Protein AF-A0A1I4WY55-F1 (afdb_monomer)

Structure (mmCIF, N/CA/C/O backbone):
data_AF-A0A1I4WY55-F1
#
_entry.id   AF-A0A1I4WY55-F1
#
loop_
_atom_site.group_PDB
_atom_site.id
_atom_site.type_symbol
_atom_site.label_atom_id
_atom_site.label_alt_id
_atom_site.label_comp_id
_atom_site.label_asym_id
_atom_site.label_entity_id
_atom_site.label_seq_id
_atom_site.pdbx_PDB_ins_code
_atom_site.Cartn_x
_atom_site.Cartn_y
_atom_site.Cartn_z
_atom_site.occupancy
_atom_site.B_iso_or_equiv
_atom_site.auth_seq_id
_atom_site.auth_comp_id
_atom_site.auth_asym_id
_atom_site.auth_atom_id
_atom_site.pdbx_PDB_model_num
ATOM 1 N N . MET A 1 1 ? 10.154 6.853 -22.445 1.00 56.25 1 MET A N 1
ATOM 2 C CA . MET A 1 1 ? 8.907 7.243 -21.755 1.00 56.25 1 MET A CA 1
ATOM 3 C C . MET A 1 1 ? 8.464 8.581 -22.335 1.00 56.25 1 MET A C 1
ATOM 5 O O . MET A 1 1 ? 9.227 9.526 -22.197 1.00 56.25 1 MET A O 1
ATOM 9 N N . MET A 1 2 ? 7.315 8.672 -23.019 1.00 51.09 2 MET A N 1
ATOM 10 C CA . MET A 1 2 ? 6.631 9.971 -23.168 1.00 51.09 2 MET A CA 1
ATOM 11 C C . MET A 1 2 ? 5.349 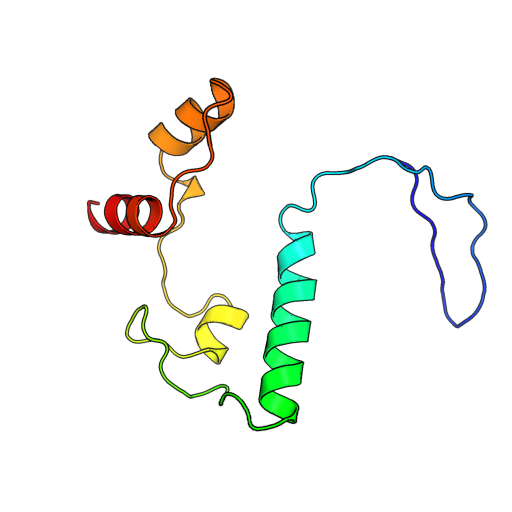9.929 -22.333 1.00 51.09 2 MET A C 1
ATOM 13 O O . MET A 1 2 ? 4.737 8.877 -22.163 1.00 51.09 2 MET A O 1
ATOM 17 N N . SER A 1 3 ? 4.997 11.080 -21.784 1.00 59.69 3 SER A N 1
ATOM 18 C CA . SER A 1 3 ? 3.862 11.337 -20.908 1.00 59.69 3 SER A CA 1
ATOM 19 C C . SER A 1 3 ? 2.988 12.414 -21.550 1.00 59.69 3 SER A C 1
ATOM 21 O O . SER A 1 3 ? 3.498 13.294 -22.242 1.00 59.69 3 SER A O 1
ATOM 23 N N . ALA A 1 4 ? 1.676 12.343 -21.328 1.00 59.00 4 ALA A N 1
ATOM 24 C CA . ALA A 1 4 ? 0.732 13.373 -21.749 1.00 59.00 4 ALA A CA 1
ATOM 25 C C . ALA A 1 4 ? 0.236 14.140 -20.525 1.00 59.00 4 ALA A C 1
ATOM 27 O O . ALA A 1 4 ? -0.026 13.558 -19.470 1.00 59.00 4 ALA A O 1
ATOM 28 N N . LEU A 1 5 ? 0.142 15.457 -20.669 1.00 58.06 5 LEU A N 1
ATOM 29 C CA . LEU A 1 5 ? -0.097 16.379 -19.572 1.00 58.06 5 LEU A CA 1
ATOM 30 C C . LEU A 1 5 ? -1.367 17.180 -19.847 1.00 58.06 5 LEU A C 1
ATOM 32 O O . LEU A 1 5 ? -1.591 17.689 -20.944 1.00 58.06 5 LEU A O 1
ATOM 36 N N . LEU A 1 6 ? -2.194 17.299 -18.819 1.00 61.75 6 LEU A N 1
ATOM 37 C CA . LEU A 1 6 ? -3.451 18.025 -18.856 1.00 61.75 6 LEU A CA 1
ATOM 38 C C . LEU A 1 6 ? -3.421 19.036 -17.722 1.00 61.75 6 LEU A C 1
ATOM 40 O O . LEU A 1 6 ? -3.195 18.668 -16.569 1.00 61.75 6 LEU A O 1
ATOM 44 N N . PHE A 1 7 ? -3.636 20.307 -18.047 1.00 52.62 7 PHE A N 1
ATOM 45 C CA . PHE A 1 7 ? -3.579 21.372 -17.056 1.00 52.62 7 PHE A CA 1
ATOM 46 C C . PHE A 1 7 ? -4.763 22.315 -17.221 1.00 52.62 7 PHE A C 1
ATOM 48 O O . PHE A 1 7 ? -4.966 22.871 -18.298 1.00 52.62 7 PHE A O 1
ATOM 55 N N . ASN A 1 8 ? -5.562 22.475 -16.160 1.00 66.75 8 ASN A N 1
ATOM 56 C CA . ASN A 1 8 ? -6.724 23.373 -16.135 1.00 66.75 8 ASN A CA 1
ATOM 57 C C . ASN A 1 8 ? -7.648 23.215 -17.355 1.00 66.75 8 ASN A C 1
ATOM 59 O O . ASN A 1 8 ? -8.137 24.186 -17.928 1.00 66.75 8 ASN A O 1
ATOM 63 N N . GLY A 1 9 ? -7.858 21.966 -17.770 1.00 59.31 9 GLY A N 1
ATOM 64 C CA . GLY A 1 9 ? -8.736 21.631 -18.887 1.00 59.31 9 GLY A CA 1
ATOM 65 C C . GLY A 1 9 ? -8.159 21.918 -20.271 1.00 59.31 9 GLY A C 1
ATOM 66 O O . GLY A 1 9 ? -8.893 21.801 -21.247 1.00 59.31 9 GLY A O 1
ATOM 67 N N . GLN A 1 10 ? -6.882 22.284 -20.389 1.00 75.62 10 GLN A N 1
ATOM 68 C CA . GLN A 1 10 ? -6.217 22.429 -21.679 1.00 75.62 10 GLN A CA 1
ATOM 69 C C . GLN A 1 10 ? -5.234 21.273 -21.913 1.00 75.62 10 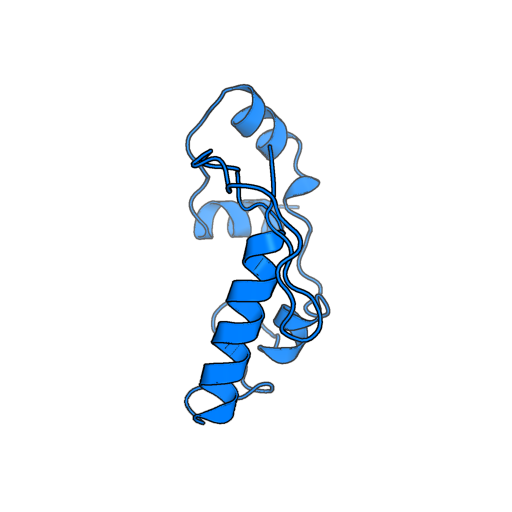GLN A C 1
ATOM 71 O O . GLN A 1 10 ? -4.399 20.992 -21.043 1.00 75.62 10 GLN A O 1
ATOM 76 N N . PRO A 1 11 ? -5.338 20.575 -23.062 1.00 64.88 11 PRO A N 1
ATOM 77 C CA . PRO A 1 11 ? -4.373 19.564 -23.451 1.00 64.88 11 PRO A CA 1
ATOM 78 C C . PRO A 1 11 ? -3.028 20.221 -23.729 1.00 64.88 11 PRO A C 1
ATOM 80 O O . PRO A 1 11 ? -2.907 21.104 -24.577 1.00 64.88 11 PRO A O 1
ATOM 83 N N . CYS A 1 12 ? -1.996 19.751 -23.041 1.00 58.34 12 CYS A N 1
ATOM 84 C CA . CYS A 1 12 ? -0.637 19.940 -23.507 1.00 58.34 12 CYS A CA 1
ATOM 85 C C . CYS A 1 12 ? -0.352 18.787 -24.477 1.00 58.34 12 CYS A C 1
ATOM 87 O O . CYS A 1 12 ? -0.381 17.622 -24.086 1.00 58.34 12 CYS A O 1
ATOM 89 N N . GLY A 1 13 ? -0.159 19.089 -25.762 1.00 59.16 13 GLY A N 1
ATOM 90 C CA . GLY A 1 13 ? 0.019 18.060 -26.787 1.00 59.16 13 GLY A CA 1
ATOM 91 C C . GLY A 1 13 ? 1.235 17.163 -26.531 1.00 59.16 13 GLY A C 1
ATOM 92 O O . GLY A 1 13 ? 2.355 17.658 -26.460 1.00 59.16 13 GLY A O 1
ATOM 93 N N . ALA A 1 14 ? 0.996 15.853 -26.443 1.00 56.81 14 ALA A N 1
ATOM 94 C CA . ALA A 1 14 ? 1.872 14.777 -26.913 1.00 56.81 14 ALA A CA 1
ATOM 95 C C . ALA A 1 14 ? 1.063 13.468 -26.914 1.00 56.81 14 ALA A C 1
ATOM 97 O O . ALA A 1 14 ? 0.454 13.116 -25.901 1.00 56.81 14 ALA A O 1
ATOM 98 N N . GLU A 1 15 ? 1.032 12.757 -28.044 1.00 61.41 15 GLU A N 1
ATOM 99 C CA . GLU A 1 15 ? 0.513 11.386 -28.108 1.00 61.41 15 GLU A CA 1
ATOM 100 C C . GLU A 1 15 ? 1.186 10.543 -27.022 1.00 61.41 15 GLU A C 1
ATOM 102 O O . GLU A 1 15 ? 2.406 10.581 -26.864 1.00 61.41 15 GLU A O 1
ATOM 107 N N . THR A 1 16 ? 0.398 9.825 -26.223 1.00 59.16 16 THR A N 1
ATOM 108 C CA . THR A 1 16 ? 0.945 9.002 -25.142 1.00 59.16 16 THR A CA 1
ATOM 109 C C . THR A 1 16 ? 1.451 7.693 -25.748 1.00 59.16 16 THR A C 1
ATOM 111 O O . THR A 1 16 ? 0.640 6.922 -26.258 1.00 59.16 16 THR A O 1
ATOM 114 N N . PRO A 1 17 ? 2.759 7.398 -25.734 1.00 59.78 17 PRO A N 1
ATOM 115 C CA . PRO A 1 17 ? 3.258 6.107 -26.150 1.00 59.78 17 PRO A CA 1
ATOM 116 C C . PRO A 1 17 ? 2.699 5.060 -25.194 1.00 59.78 17 PRO A C 1
ATOM 118 O O . PRO A 1 17 ? 2.785 5.206 -23.974 1.00 59.78 17 PRO A O 1
ATOM 121 N N . THR A 1 18 ? 2.151 3.992 -25.765 1.00 63.50 18 THR A N 1
ATOM 122 C CA . THR A 1 18 ? 1.692 2.781 -25.076 1.00 63.50 18 THR A CA 1
ATOM 123 C C . THR A 1 18 ? 2.898 1.962 -24.615 1.00 63.50 18 THR A C 1
ATOM 125 O O . THR A 1 18 ? 3.125 0.839 -25.059 1.00 63.50 18 THR A O 1
ATOM 128 N N . VAL A 1 19 ? 3.752 2.579 -23.806 1.00 66.00 19 VAL A N 1
ATOM 129 C CA . VAL A 1 19 ? 4.854 1.902 -23.139 1.00 66.00 19 VAL A CA 1
ATOM 130 C C . VAL A 1 19 ? 4.369 1.563 -21.747 1.00 66.00 19 VAL A C 1
ATOM 132 O O . VAL A 1 19 ? 4.110 2.463 -20.946 1.00 66.00 19 VAL A O 1
ATOM 135 N N . ASP A 1 20 ? 4.290 0.268 -21.462 1.00 72.88 20 ASP A N 1
ATOM 136 C CA . ASP A 1 20 ? 4.174 -0.206 -20.094 1.00 72.88 20 ASP A CA 1
ATOM 137 C C . ASP A 1 20 ? 5.420 0.246 -19.335 1.00 72.88 20 ASP A C 1
ATOM 139 O O . ASP A 1 20 ? 6.551 -0.155 -19.622 1.00 72.88 20 ASP A O 1
ATOM 143 N N . VAL A 1 21 ? 5.208 1.154 -18.389 1.00 70.00 21 VAL A N 1
ATOM 144 C CA . VAL A 1 21 ? 6.234 1.593 -17.451 1.00 70.00 21 VAL A CA 1
ATOM 145 C C . VAL A 1 21 ? 5.964 0.946 -16.102 1.00 70.00 21 VAL A C 1
ATOM 147 O O . VAL A 1 21 ? 4.802 0.809 -15.708 1.00 70.00 21 VAL A O 1
ATOM 150 N N . PRO A 1 22 ? 7.002 0.571 -15.347 1.00 76.44 22 PRO A N 1
ATOM 151 C CA . PRO A 1 22 ? 6.779 0.071 -14.004 1.00 76.44 22 PRO A CA 1
ATOM 152 C C . PRO A 1 22 ? 6.130 1.161 -13.136 1.00 76.44 22 PRO A C 1
ATOM 154 O O . PRO A 1 22 ? 6.613 2.289 -13.057 1.00 76.44 22 PRO A O 1
ATOM 157 N N . GLY A 1 23 ? 5.024 0.822 -12.471 1.00 75.19 23 GLY A N 1
ATOM 158 C CA . GLY A 1 23 ? 4.267 1.769 -11.645 1.00 75.19 23 GLY A CA 1
ATOM 159 C C . GLY A 1 23 ? 4.962 2.175 -10.338 1.00 75.19 23 GLY A C 1
ATOM 160 O O . GLY A 1 23 ? 4.597 3.191 -9.758 1.00 75.19 23 GLY A O 1
ATOM 161 N N . TRP A 1 24 ? 5.966 1.421 -9.869 1.00 85.44 24 TRP A N 1
ATOM 162 C CA . TRP A 1 24 ? 6.751 1.680 -8.646 1.00 85.44 24 TRP A CA 1
ATOM 163 C C . TRP A 1 24 ? 5.949 2.374 -7.521 1.00 85.44 24 TRP A C 1
ATOM 165 O O . TRP A 1 24 ? 4.877 1.918 -7.124 1.00 85.44 24 TRP A O 1
ATOM 175 N N . SER A 1 25 ? 6.451 3.490 -6.986 1.00 87.69 25 SER A N 1
ATOM 176 C CA . SER A 1 25 ? 5.769 4.255 -5.940 1.00 87.69 25 SER A CA 1
ATOM 177 C C . SER A 1 25 ? 4.589 5.092 -6.446 1.00 87.69 25 SER A C 1
ATOM 179 O O . SER A 1 25 ? 3.813 5.546 -5.611 1.00 87.69 25 SER A O 1
ATOM 181 N N . PHE A 1 26 ? 4.380 5.249 -7.761 1.00 88.44 26 PHE A N 1
ATOM 182 C CA . PHE A 1 26 ? 3.175 5.904 -8.297 1.00 88.44 26 PHE A CA 1
ATOM 183 C C . PHE A 1 26 ? 1.904 5.137 -7.901 1.00 88.44 26 PHE A C 1
ATOM 185 O O . PHE A 1 26 ? 0.880 5.738 -7.575 1.00 88.44 26 PHE A O 1
ATOM 192 N N . THR A 1 27 ? 2.000 3.808 -7.808 1.00 90.06 27 THR A N 1
ATOM 193 C CA . THR A 1 27 ? 0.916 2.941 -7.332 1.00 90.06 27 THR A CA 1
ATOM 194 C C . THR A 1 27 ? 0.420 3.324 -5.931 1.00 90.06 27 THR A C 1
ATOM 196 O O . THR A 1 27 ? -0.767 3.177 -5.653 1.00 90.06 27 THR A O 1
ATOM 199 N N . LYS A 1 28 ? 1.269 3.885 -5.053 1.00 93.19 28 LYS A N 1
ATOM 200 C CA . LYS A 1 28 ? 0.860 4.288 -3.693 1.00 93.19 28 LYS A CA 1
ATOM 201 C C . LYS A 1 28 ? -0.209 5.379 -3.706 1.00 93.19 28 LYS A C 1
ATOM 203 O O . LYS A 1 28 ? -1.127 5.325 -2.895 1.00 93.19 28 LYS A O 1
ATOM 208 N N . THR A 1 29 ? -0.144 6.321 -4.647 1.00 94.31 29 THR A N 1
ATOM 209 C CA . THR A 1 29 ? -1.170 7.366 -4.795 1.00 94.31 29 THR A CA 1
ATOM 210 C C . THR A 1 29 ? -2.520 6.760 -5.167 1.00 94.31 29 THR A C 1
ATOM 212 O O . THR A 1 29 ? -3.545 7.135 -4.602 1.00 94.31 29 THR A O 1
ATOM 215 N N . VAL A 1 30 ? -2.522 5.781 -6.077 1.00 94.31 30 VAL A N 1
ATOM 216 C CA . VAL A 1 30 ? -3.738 5.061 -6.484 1.00 94.31 30 VAL A CA 1
ATOM 217 C C . VAL A 1 30 ? -4.301 4.244 -5.317 1.00 94.31 30 VAL A C 1
ATOM 219 O O . VAL A 1 30 ? -5.505 4.288 -5.060 1.00 94.31 30 VAL A O 1
ATOM 222 N N . LEU A 1 31 ? -3.439 3.557 -4.561 1.00 95.31 31 LEU A N 1
ATOM 223 C CA . LEU A 1 31 ? -3.829 2.819 -3.356 1.00 95.31 31 LEU A CA 1
ATOM 224 C C . LEU A 1 31 ? -4.418 3.747 -2.285 1.00 95.31 31 LEU A C 1
ATOM 226 O O . LEU A 1 31 ? -5.484 3.457 -1.749 1.00 95.31 31 LEU A O 1
ATOM 230 N N . ALA A 1 32 ? -3.783 4.889 -2.019 1.00 96.94 32 ALA A N 1
ATOM 231 C CA . ALA A 1 32 ? -4.269 5.862 -1.047 1.00 96.94 32 ALA A CA 1
ATOM 232 C C . ALA A 1 32 ? -5.620 6.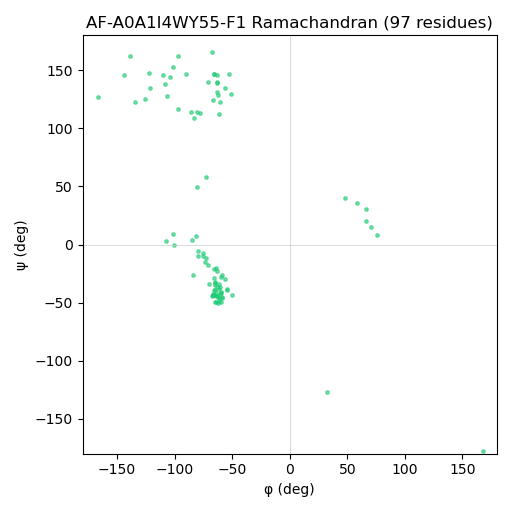462 -1.462 1.00 96.94 32 ALA A C 1
ATOM 234 O O . ALA A 1 32 ? -6.537 6.524 -0.646 1.00 96.94 32 ALA A O 1
ATOM 235 N N . ALA A 1 33 ? -5.785 6.843 -2.733 1.00 97.88 33 ALA A N 1
ATOM 236 C CA . ALA A 1 33 ? -7.062 7.337 -3.249 1.00 97.88 33 ALA A CA 1
ATOM 237 C C . ALA A 1 33 ? -8.176 6.279 -3.139 1.00 97.88 33 ALA A C 1
ATOM 239 O O . ALA A 1 33 ? -9.310 6.599 -2.774 1.00 97.88 33 ALA A O 1
ATOM 240 N N . THR A 1 34 ? -7.844 5.010 -3.391 1.00 97.50 34 THR A N 1
ATOM 241 C CA . THR A 1 34 ? -8.772 3.880 -3.237 1.00 97.50 34 THR A CA 1
ATOM 242 C C . THR A 1 34 ? -9.177 3.698 -1.775 1.00 97.50 34 THR A C 1
ATOM 244 O O . THR A 1 34 ? -10.367 3.658 -1.468 1.00 97.50 34 THR A O 1
ATOM 247 N N . ALA A 1 35 ? -8.211 3.672 -0.854 1.00 96.81 35 ALA A N 1
ATOM 248 C CA . ALA A 1 35 ? -8.475 3.568 0.579 1.00 96.81 35 ALA A CA 1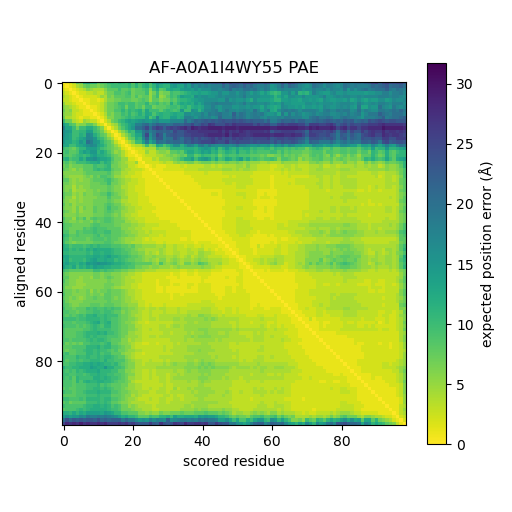
ATOM 249 C C . ALA A 1 35 ? -9.347 4.728 1.085 1.00 96.81 35 ALA A C 1
ATOM 251 O O . ALA A 1 35 ? -10.344 4.504 1.765 1.00 96.81 35 ALA A O 1
ATOM 252 N N . LEU A 1 36 ? -9.040 5.968 0.691 1.00 98.06 36 LEU A N 1
ATOM 253 C CA . LEU A 1 36 ? -9.825 7.148 1.068 1.00 98.06 36 LEU A CA 1
ATOM 254 C C . LEU A 1 36 ? -11.242 7.140 0.474 1.00 98.06 36 LEU A C 1
ATOM 256 O O . LEU A 1 36 ? -12.165 7.667 1.092 1.00 98.06 36 LEU A O 1
ATOM 260 N N . THR A 1 37 ? -11.439 6.511 -0.686 1.00 98.50 37 THR A N 1
ATOM 261 C CA . THR A 1 37 ? -12.776 6.286 -1.256 1.00 98.50 37 THR A CA 1
ATOM 262 C C . THR A 1 37 ? -13.581 5.319 -0.385 1.00 98.50 37 THR A C 1
ATOM 264 O O . THR A 1 37 ? -14.731 5.602 -0.065 1.00 98.50 37 THR A O 1
ATOM 267 N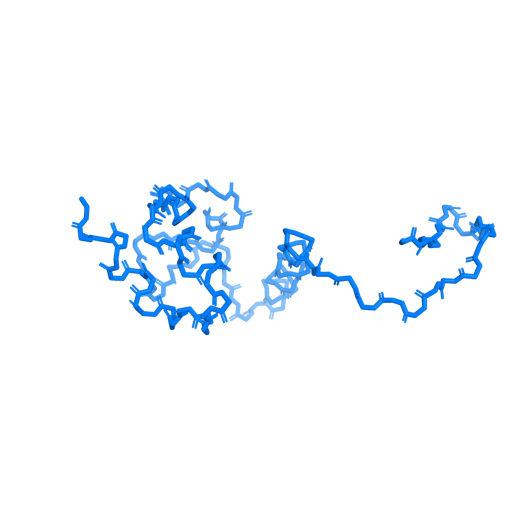 N . LEU A 1 38 ? -12.965 4.230 0.086 1.00 97.88 38 LEU A N 1
ATOM 268 C CA . LEU A 1 38 ? -13.610 3.290 1.010 1.00 97.88 38 LEU A CA 1
ATOM 269 C C . LEU A 1 38 ? -13.927 3.931 2.370 1.00 97.88 38 LEU A C 1
ATOM 271 O O . LEU A 1 38 ? -14.967 3.626 2.953 1.00 97.88 38 LEU A O 1
ATOM 275 N N . VAL A 1 39 ? -13.071 4.843 2.845 1.00 98.19 39 VAL A N 1
ATOM 276 C CA . VAL A 1 39 ? -13.321 5.656 4.048 1.00 98.19 39 VAL A CA 1
ATOM 277 C C . VAL A 1 39 ? -14.525 6.569 3.856 1.00 98.19 39 VAL A C 1
ATOM 279 O O . VAL A 1 39 ? -15.420 6.589 4.697 1.00 98.19 39 VAL A O 1
ATOM 282 N N . ARG A 1 40 ? -14.571 7.313 2.743 1.00 98.25 40 ARG A N 1
ATOM 283 C CA . ARG A 1 40 ? -15.712 8.174 2.396 1.00 98.25 40 ARG A CA 1
ATOM 284 C C . ARG A 1 40 ? -17.020 7.380 2.388 1.00 98.25 40 ARG A C 1
ATOM 286 O O . ARG A 1 40 ? -18.040 7.885 2.845 1.00 98.25 40 ARG A O 1
ATOM 293 N N . ASP A 1 41 ? -16.968 6.144 1.903 1.00 98.25 41 ASP A N 1
ATOM 294 C CA . ASP A 1 41 ? -18.127 5.261 1.774 1.00 98.25 41 ASP A CA 1
ATOM 295 C C . ASP A 1 41 ? -18.445 4.487 3.072 1.00 98.25 41 ASP A C 1
ATOM 297 O O . ASP A 1 41 ? -19.337 3.640 3.086 1.00 98.25 41 ASP A O 1
ATOM 301 N N . GLY A 1 42 ? -17.717 4.749 4.164 1.00 97.19 42 GLY A N 1
ATOM 302 C CA . GLY A 1 42 ? -17.936 4.123 5.470 1.00 97.19 42 GLY A CA 1
ATOM 303 C C . GLY A 1 42 ? -17.652 2.618 5.504 1.00 97.19 42 GLY A C 1
ATOM 304 O O . GLY A 1 42 ? -18.161 1.916 6.373 1.00 97.19 42 GLY A O 1
ATOM 305 N N . ARG A 1 43 ? -16.874 2.097 4.548 1.00 97.31 43 ARG A N 1
ATOM 306 C CA . ARG A 1 43 ? -16.519 0.669 4.457 1.00 97.31 43 ARG A CA 1
ATOM 307 C C . ARG A 1 43 ? -15.333 0.296 5.335 1.00 97.31 43 ARG A C 1
ATOM 309 O O . ARG A 1 43 ? -15.213 -0.867 5.707 1.00 97.31 43 ARG A O 1
ATOM 316 N N . VAL A 1 44 ? -14.475 1.272 5.612 1.00 95.31 44 VAL A N 1
ATOM 317 C CA . VAL A 1 44 ? -13.320 1.187 6.510 1.00 95.31 44 VAL A CA 1
ATOM 318 C C . VAL A 1 44 ? -13.175 2.523 7.239 1.00 95.31 44 VAL A C 1
ATOM 320 O O . VAL A 1 44 ? -13.457 3.573 6.663 1.00 95.31 44 VAL A O 1
ATOM 323 N N . GLY A 1 45 ? -12.733 2.516 8.488 1.00 97.12 45 GLY A N 1
ATOM 324 C CA . GLY A 1 45 ? -12.339 3.713 9.222 1.00 97.12 45 GLY A CA 1
ATOM 325 C C . GLY A 1 45 ? -10.856 4.025 9.038 1.00 97.12 45 GLY A C 1
ATOM 326 O O . GLY A 1 45 ? -10.019 3.135 8.921 1.00 97.12 45 GLY A O 1
ATOM 327 N N . LEU A 1 46 ? -10.498 5.313 9.037 1.00 98.12 46 LEU A N 1
ATOM 328 C CA . LEU A 1 46 ? -9.085 5.723 9.046 1.00 98.12 46 LEU A CA 1
ATOM 329 C C . LEU A 1 46 ? -8.372 5.312 10.334 1.00 98.12 46 LEU A C 1
ATOM 331 O O . LEU A 1 46 ? -7.177 5.039 10.313 1.00 98.12 46 LEU A O 1
ATOM 335 N N . ASP A 1 47 ? -9.106 5.299 11.440 1.00 97.62 47 ASP A N 1
ATOM 336 C CA . ASP A 1 47 ? -8.580 4.996 12.767 1.00 97.62 47 ASP A CA 1
ATOM 337 C C . ASP A 1 47 ? -8.905 3.557 13.200 1.00 97.62 47 ASP A C 1
ATOM 339 O O . ASP A 1 47 ? -8.637 3.182 14.339 1.00 97.62 47 ASP A O 1
ATOM 343 N N . ASP A 1 48 ? -9.440 2.742 12.282 1.00 92.88 48 ASP A N 1
ATOM 344 C CA . ASP A 1 48 ? -9.651 1.318 12.521 1.00 92.88 48 ASP A CA 1
ATOM 345 C C . ASP A 1 48 ? -8.295 0.594 12.542 1.00 92.88 48 ASP A C 1
ATOM 347 O 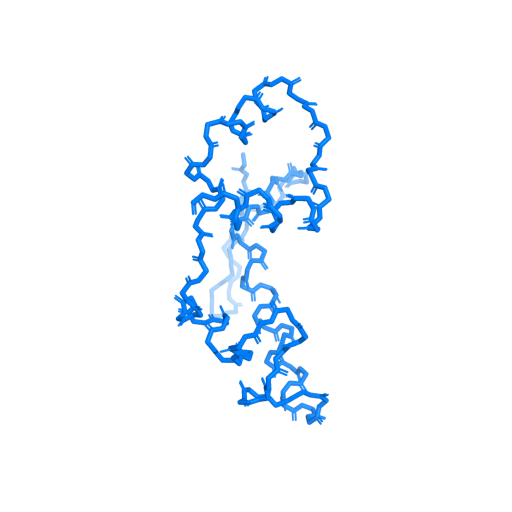O . ASP A 1 48 ? -7.417 0.906 11.721 1.00 92.88 48 ASP A O 1
ATOM 351 N N . PRO A 1 49 ? -8.106 -0.379 13.452 1.00 92.38 49 PRO A N 1
ATOM 352 C CA . PRO A 1 49 ? -6.943 -1.250 13.419 1.00 92.38 49 PRO A CA 1
ATOM 353 C C . PRO A 1 49 ? -6.987 -2.126 12.167 1.00 92.38 49 PRO A C 1
ATOM 355 O O . PRO A 1 49 ? -8.060 -2.543 11.721 1.00 92.38 49 PRO A O 1
ATOM 358 N N . VAL A 1 50 ? -5.817 -2.444 11.625 1.00 90.56 50 VAL A N 1
ATOM 359 C CA . VAL A 1 50 ? -5.700 -3.393 10.513 1.00 90.56 50 VAL A CA 1
ATOM 360 C C . VAL A 1 50 ? -5.233 -4.767 11.012 1.00 90.56 50 VAL A C 1
ATOM 362 O O . VAL A 1 50 ? -4.565 -4.842 12.045 1.00 90.56 50 VAL A O 1
ATOM 365 N N . PRO A 1 51 ? -5.578 -5.871 10.322 1.00 86.88 51 PRO A N 1
ATOM 366 C CA . PRO A 1 51 ? -5.202 -7.221 10.751 1.00 86.88 51 PRO A CA 1
ATOM 367 C C . PRO A 1 51 ? -3.692 -7.458 10.882 1.00 86.88 51 PRO A C 1
ATOM 369 O O . PRO A 1 51 ? -3.273 -8.327 11.642 1.00 86.88 51 PRO A O 1
ATOM 372 N N . GLU A 1 52 ? -2.882 -6.713 10.133 1.00 83.62 52 GLU A N 1
ATOM 373 C CA . GLU A 1 52 ? -1.444 -6.932 9.988 1.00 83.62 52 GLU A CA 1
ATOM 374 C C . GLU A 1 52 ? -0.608 -6.399 11.162 1.00 83.62 52 GLU A C 1
ATOM 376 O O . GLU A 1 52 ? 0.583 -6.695 11.232 1.00 83.62 52 GLU A O 1
ATOM 381 N N . GLY A 1 53 ? -1.181 -5.630 12.094 1.00 85.56 53 GLY A N 1
ATOM 382 C CA . GLY A 1 53 ? -0.422 -5.155 13.249 1.00 85.56 53 GLY A CA 1
ATOM 383 C C . GLY A 1 53 ? -1.098 -4.063 14.078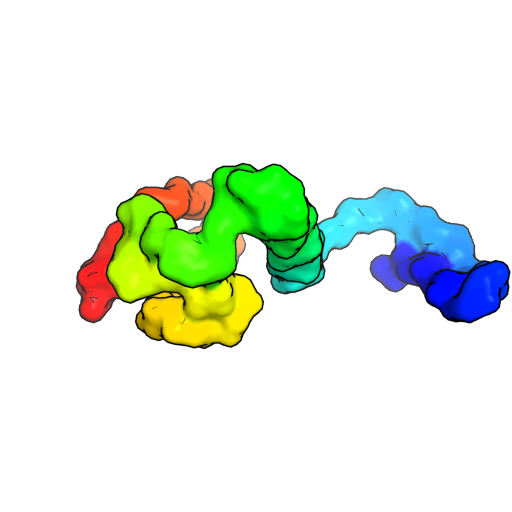 1.00 85.56 53 GLY A C 1
ATOM 384 O O . GLY A 1 53 ? -2.228 -3.660 13.803 1.00 85.56 53 GLY A O 1
ATOM 385 N N . PRO A 1 54 ? -0.413 -3.560 15.122 1.00 91.44 54 PRO A N 1
ATOM 386 C CA . PRO A 1 54 ? -0.955 -2.585 16.069 1.00 91.44 54 PRO A CA 1
ATOM 387 C C . PRO A 1 54 ? -0.916 -1.148 15.515 1.00 91.44 54 PRO A C 1
ATOM 389 O O . PRO A 1 54 ? -0.429 -0.231 16.173 1.00 91.44 54 PRO A O 1
ATOM 392 N N . PHE A 1 55 ? -1.411 -0.947 14.296 1.00 94.50 55 PHE A N 1
ATOM 393 C CA . PHE A 1 55 ? -1.481 0.353 13.631 1.00 94.50 55 PHE A CA 1
ATOM 394 C C . PHE A 1 55 ? -2.808 0.536 12.893 1.00 94.50 55 PHE A C 1
ATOM 396 O O . PHE A 1 55 ? -3.540 -0.417 12.621 1.00 94.50 55 PHE A O 1
ATOM 403 N N . THR A 1 56 ? -3.128 1.788 12.582 1.00 97.25 56 THR A N 1
ATOM 404 C CA . THR A 1 56 ? -4.347 2.165 11.865 1.00 97.25 56 THR A CA 1
ATOM 405 C C . THR A 1 56 ? -4.100 2.357 10.375 1.00 97.25 56 THR A C 1
ATOM 407 O O . THR A 1 56 ? -2.973 2.605 9.926 1.00 97.25 56 THR A O 1
ATOM 410 N N . LEU A 1 57 ? -5.177 2.334 9.587 1.00 96.69 57 LEU A N 1
ATOM 411 C CA . LEU A 1 57 ? -5.115 2.686 8.167 1.00 96.69 57 LEU A CA 1
ATOM 412 C C . LEU A 1 57 ? -4.504 4.084 7.949 1.00 96.69 57 LEU A C 1
ATOM 414 O O . LEU A 1 57 ? -3.707 4.278 7.033 1.00 96.69 57 LEU A O 1
ATOM 418 N N . ARG A 1 58 ? -4.820 5.064 8.806 1.00 97.94 58 ARG A N 1
ATOM 419 C CA . ARG A 1 58 ? -4.238 6.414 8.762 1.00 97.94 58 ARG A CA 1
ATOM 420 C C . ARG A 1 58 ? -2.721 6.379 8.899 1.00 97.94 58 ARG A C 1
ATOM 422 O O . ARG A 1 58 ? -2.042 7.071 8.142 1.00 97.94 58 ARG A O 1
ATOM 429 N N . GLN A 1 59 ? -2.207 5.594 9.843 1.00 97.88 59 GLN A N 1
ATOM 430 C CA . GLN A 1 59 ? -0.769 5.466 10.067 1.00 97.88 59 GLN A CA 1
ATOM 431 C C . GLN A 1 59 ? -0.082 4.809 8.867 1.00 97.88 59 GLN A C 1
ATOM 433 O O . GLN A 1 59 ? 0.973 5.274 8.443 1.00 97.88 59 GLN A O 1
ATOM 438 N N . LEU A 1 60 ? -0.701 3.801 8.246 1.00 95.38 60 LEU A N 1
ATOM 439 C CA . LEU A 1 60 ? -0.183 3.199 7.014 1.00 95.38 60 LEU A CA 1
ATOM 440 C C . LEU A 1 60 ? -0.122 4.199 5.854 1.00 95.38 60 LEU A C 1
ATOM 442 O O . LEU A 1 60 ? 0.929 4.361 5.235 1.00 95.38 60 LEU A O 1
ATOM 446 N N . LEU A 1 61 ? -1.221 4.911 5.585 1.00 96.00 61 LEU A N 1
ATOM 447 C CA . LEU A 1 61 ? -1.305 5.879 4.484 1.00 96.00 61 LEU A CA 1
ATOM 448 C C . LEU A 1 61 ? -0.333 7.059 4.637 1.00 96.00 61 LEU A C 1
ATOM 450 O O . LEU A 1 61 ? -0.002 7.708 3.646 1.00 96.00 61 LEU A O 1
ATOM 454 N N . ARG A 1 62 ? 0.112 7.347 5.866 1.00 96.88 62 ARG A N 1
ATOM 455 C CA . ARG A 1 62 ? 1.063 8.423 6.184 1.00 96.88 62 ARG A CA 1
ATOM 456 C C . ARG A 1 62 ? 2.498 7.955 6.392 1.00 96.88 62 ARG A C 1
ATOM 458 O O . ARG A 1 62 ? 3.352 8.796 6.644 1.00 96.88 62 ARG A O 1
ATOM 465 N N . HIS A 1 63 ? 2.773 6.655 6.278 1.00 95.06 63 HIS A N 1
ATOM 466 C CA . HIS A 1 63 ? 4.070 6.077 6.643 1.00 95.06 63 HIS A CA 1
ATOM 467 C C . HIS A 1 63 ? 4.463 6.325 8.118 1.00 95.06 63 HIS A C 1
ATOM 469 O O . HIS A 1 63 ? 5.631 6.491 8.447 1.00 95.06 63 HIS A O 1
ATOM 475 N N . GLU A 1 64 ? 3.482 6.316 9.022 1.00 96.50 64 GLU A N 1
ATOM 476 C CA . GLU A 1 64 ? 3.630 6.537 10.472 1.00 96.50 64 GLU A CA 1
ATOM 477 C C . GLU A 1 64 ? 3.457 5.242 11.293 1.00 96.50 64 GLU A C 1
ATOM 479 O O . GLU A 1 64 ? 3.487 5.272 12.519 1.00 96.50 64 GLU A O 1
ATOM 484 N N . ALA A 1 65 ? 3.272 4.093 10.635 1.00 93.38 65 ALA A N 1
ATOM 485 C CA . ALA A 1 65 ? 3.059 2.799 11.293 1.00 93.38 65 ALA A CA 1
ATOM 486 C C . ALA A 1 65 ? 4.335 2.180 11.904 1.00 93.38 65 ALA A C 1
ATOM 488 O O . ALA A 1 65 ? 4.252 1.156 12.573 1.00 93.38 65 ALA A O 1
ATOM 489 N N . GLY A 1 66 ? 5.513 2.771 11.661 1.00 91.12 66 GLY A N 1
ATOM 490 C CA . GLY A 1 66 ? 6.792 2.263 12.176 1.00 91.12 66 GLY A CA 1
ATOM 491 C C . GLY A 1 66 ? 7.276 0.963 11.523 1.00 91.12 66 GLY A C 1
ATOM 492 O O . GLY A 1 66 ? 8.161 0.311 12.066 1.00 91.12 66 GLY A O 1
ATOM 493 N N . LEU A 1 67 ? 6.703 0.583 10.374 1.00 89.50 67 LEU A N 1
ATOM 494 C CA . LEU A 1 67 ? 7.105 -0.612 9.632 1.00 89.50 67 LEU A CA 1
ATOM 495 C C . LEU A 1 67 ? 8.551 -0.501 9.137 1.00 89.50 67 LEU A C 1
ATOM 497 O O . LEU A 1 67 ? 8.970 0.548 8.641 1.00 89.50 67 LEU A O 1
ATOM 501 N N . ALA A 1 68 ? 9.286 -1.608 9.240 1.00 90.69 68 ALA A N 1
ATOM 502 C CA . ALA A 1 68 ? 10.643 -1.717 8.726 1.00 90.69 68 ALA A CA 1
ATOM 503 C C . ALA A 1 68 ? 10.677 -1.616 7.190 1.00 90.69 68 ALA A C 1
ATOM 505 O O . ALA A 1 68 ? 9.763 -2.060 6.489 1.00 90.69 68 ALA A O 1
ATOM 506 N N . ASP A 1 69 ? 11.752 -1.030 6.662 1.00 90.81 69 ASP A N 1
ATOM 507 C CA . ASP A 1 69 ? 11.948 -0.880 5.223 1.00 90.81 69 ASP A CA 1
ATOM 508 C C . ASP A 1 69 ? 12.530 -2.164 4.622 1.00 90.81 69 ASP A C 1
ATOM 510 O O . ASP A 1 69 ? 13.707 -2.477 4.807 1.00 90.81 69 ASP A O 1
ATOM 514 N N . TYR A 1 70 ? 11.719 -2.901 3.861 1.00 92.00 70 TYR A N 1
ATOM 515 C CA . TYR A 1 70 ? 12.173 -4.125 3.195 1.00 92.00 70 TYR A CA 1
ATOM 516 C C . TYR A 1 70 ? 13.253 -3.869 2.146 1.00 92.00 70 TYR A C 1
ATOM 518 O O . TYR A 1 70 ? 13.994 -4.788 1.797 1.00 92.00 70 TYR A O 1
ATOM 526 N N . HIS A 1 71 ? 13.370 -2.634 1.652 1.00 90.50 71 HIS A N 1
ATOM 527 C CA . HIS A 1 71 ? 14.445 -2.254 0.752 1.00 90.50 71 HIS A CA 1
ATOM 528 C C . HIS A 1 71 ? 15.813 -2.306 1.443 1.00 90.50 71 HIS A C 1
ATOM 530 O O . HIS A 1 71 ? 16.814 -2.456 0.764 1.00 90.50 71 HIS A O 1
ATOM 536 N N . ALA A 1 72 ? 15.890 -2.252 2.777 1.00 91.81 72 ALA A N 1
ATOM 537 C CA . ALA A 1 72 ? 17.159 -2.378 3.496 1.00 91.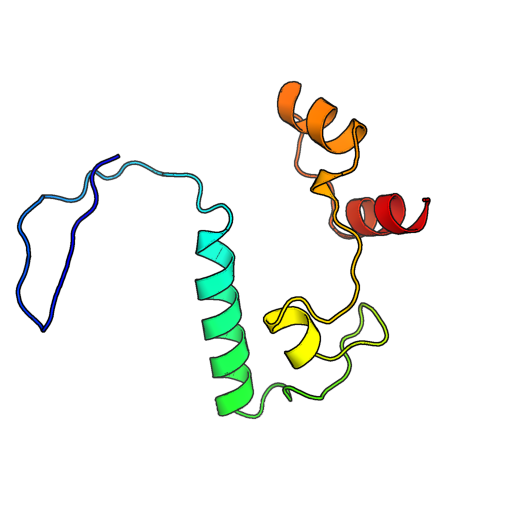81 72 ALA A CA 1
ATOM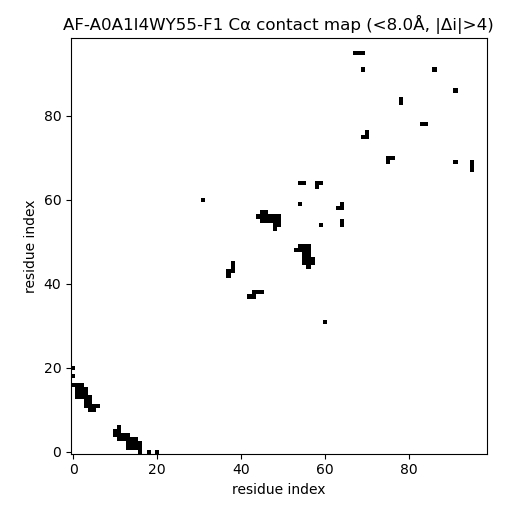 538 C C . ALA A 1 72 ? 17.720 -3.816 3.506 1.00 91.81 72 ALA A C 1
ATOM 540 O O . ALA A 1 72 ? 18.873 -4.031 3.884 1.00 91.81 72 ALA A O 1
ATOM 541 N N . LEU A 1 73 ? 16.927 -4.815 3.104 1.00 94.12 73 LEU A N 1
ATOM 542 C CA . LEU A 1 73 ? 17.341 -6.215 3.106 1.00 94.12 73 LEU A CA 1
ATOM 543 C C . LEU A 1 73 ? 18.253 -6.514 1.905 1.00 94.12 73 LEU A C 1
ATOM 545 O O . LEU A 1 73 ? 17.796 -6.566 0.765 1.00 94.12 73 LEU A O 1
ATOM 549 N N . ALA A 1 74 ? 19.529 -6.823 2.154 1.00 94.75 74 ALA A N 1
ATOM 550 C CA . ALA A 1 74 ? 20.449 -7.307 1.115 1.00 94.75 74 ALA A CA 1
ATOM 551 C C . ALA A 1 74 ? 19.870 -8.475 0.277 1.00 94.75 74 ALA A C 1
ATOM 553 O O . ALA A 1 74 ? 19.910 -8.384 -0.953 1.00 94.75 74 ALA A O 1
ATOM 554 N N . PRO A 1 75 ? 19.214 -9.494 0.877 1.00 94.88 75 PRO A N 1
ATOM 555 C CA . PRO A 1 75 ? 18.584 -10.567 0.106 1.00 94.88 75 PRO A CA 1
ATOM 556 C C . PRO A 1 75 ? 17.495 -10.090 -0.866 1.00 94.88 75 PRO A C 1
ATOM 558 O O . PRO A 1 75 ? 17.262 -10.737 -1.883 1.00 94.88 75 PRO A O 1
ATOM 561 N N . TYR A 1 76 ? 16.815 -8.971 -0.578 1.00 95.06 76 TYR A N 1
ATOM 562 C CA . TYR A 1 76 ? 15.791 -8.417 -1.473 1.00 95.06 76 TYR A CA 1
ATOM 563 C C . TYR A 1 76 ? 16.430 -7.903 -2.760 1.00 95.06 76 TYR A C 1
ATOM 565 O O . TYR A 1 76 ? 15.958 -8.197 -3.857 1.00 95.06 76 TYR A O 1
ATOM 573 N N . HIS A 1 77 ? 17.550 -7.193 -2.635 1.00 95.38 77 HIS A N 1
ATOM 574 C CA . HIS A 1 77 ? 18.306 -6.719 -3.787 1.00 95.38 77 HIS A CA 1
ATOM 575 C C . HIS A 1 77 ? 18.899 -7.857 -4.617 1.00 95.38 77 HIS A C 1
ATOM 577 O O . HIS A 1 77 ? 18.868 -7.778 -5.843 1.00 95.38 77 HIS A O 1
ATOM 583 N N . GLU A 1 78 ? 19.402 -8.910 -3.970 1.00 96.88 78 GLU A N 1
ATOM 584 C CA . GLU A 1 78 ? 19.916 -10.100 -4.657 1.00 96.88 78 GLU A CA 1
ATOM 585 C C . GLU A 1 78 ? 18.819 -10.782 -5.485 1.00 96.88 78 GLU A C 1
ATOM 587 O O . GLU A 1 78 ? 19.009 -11.008 -6.680 1.00 96.88 78 GLU A O 1
ATOM 592 N N . ALA A 1 79 ? 17.639 -11.009 -4.896 1.00 95.69 79 ALA A N 1
ATOM 593 C CA . ALA A 1 79 ? 16.502 -11.603 -5.599 1.00 95.69 79 ALA A CA 1
ATOM 594 C C . ALA A 1 79 ? 16.058 -10.759 -6.808 1.00 95.69 79 ALA A C 1
ATOM 596 O O . ALA A 1 79 ? 15.813 -11.291 -7.893 1.00 95.69 79 ALA A O 1
ATOM 597 N N . VAL A 1 80 ? 16.014 -9.429 -6.656 1.00 94.06 80 VAL A N 1
ATOM 598 C CA . VAL A 1 80 ? 15.710 -8.506 -7.762 1.00 94.06 80 VAL A CA 1
ATOM 599 C C . VAL A 1 80 ? 16.776 -8.582 -8.861 1.00 94.06 80 VAL A C 1
ATOM 601 O O . VAL A 1 80 ? 16.424 -8.636 -10.039 1.00 94.06 80 VAL A O 1
ATOM 604 N N . ALA A 1 81 ? 18.064 -8.608 -8.505 1.00 96.12 81 ALA A N 1
ATOM 605 C CA . ALA A 1 81 ? 19.165 -8.682 -9.469 1.00 96.12 81 ALA A CA 1
ATOM 606 C C . ALA A 1 81 ? 19.170 -10.001 -10.258 1.00 96.12 81 ALA A C 1
ATOM 608 O O . ALA A 1 81 ? 19.510 -10.012 -11.441 1.00 96.12 81 ALA A O 1
ATOM 609 N N . ASN A 1 82 ? 18.736 -11.090 -9.623 1.00 97.06 82 ASN A N 1
ATOM 610 C CA . ASN A 1 82 ? 18.599 -12.405 -10.242 1.00 97.06 82 ASN A CA 1
ATOM 611 C C . ASN A 1 82 ? 17.320 -12.558 -11.086 1.00 97.06 82 ASN A C 1
ATOM 613 O O . ASN A 1 82 ? 17.146 -13.584 -11.743 1.00 97.06 82 ASN A O 1
ATOM 617 N N . GLY A 1 83 ? 16.420 -11.566 -11.082 1.00 95.81 83 GLY A N 1
ATOM 618 C CA . GLY A 1 83 ? 15.132 -11.652 -11.772 1.00 95.81 83 GLY A CA 1
ATOM 619 C C . GLY A 1 83 ? 14.195 -12.703 -11.171 1.00 95.81 83 GLY A C 1
ATOM 620 O O . GLY A 1 83 ? 13.406 -13.311 -11.894 1.00 95.81 83 GLY A O 1
ATOM 621 N N . GLU A 1 84 ? 14.303 -12.949 -9.864 1.00 97.25 84 GLU A N 1
ATOM 622 C CA . GLU A 1 84 ? 13.452 -13.901 -9.154 1.00 97.25 84 GLU A CA 1
ATOM 623 C C . GLU A 1 84 ? 11.992 -13.426 -9.076 1.00 97.25 84 GLU A C 1
ATOM 625 O O . GLU A 1 84 ? 11.660 -12.260 -9.308 1.00 97.25 84 GLU A O 1
ATOM 630 N N . ALA A 1 85 ? 11.094 -14.350 -8.725 1.00 95.44 85 ALA A N 1
ATOM 631 C CA . ALA A 1 85 ? 9.704 -14.006 -8.463 1.00 95.44 85 ALA A CA 1
ATOM 632 C C . ALA A 1 85 ? 9.592 -13.064 -7.252 1.00 95.44 85 ALA A C 1
ATOM 634 O O . ALA A 1 85 ? 10.334 -13.193 -6.275 1.00 95.44 85 ALA A O 1
ATOM 635 N N . ALA A 1 86 ? 8.619 -12.148 -7.299 1.00 92.94 86 ALA A N 1
ATOM 636 C CA . ALA A 1 86 ? 8.305 -11.305 -6.152 1.00 92.94 86 ALA A CA 1
ATOM 637 C C . ALA A 1 86 ? 7.980 -12.180 -4.935 1.00 92.94 86 ALA A C 1
ATOM 639 O O . ALA A 1 86 ? 7.235 -13.159 -5.041 1.00 92.94 86 ALA A O 1
ATOM 640 N N . TRP A 1 87 ? 8.542 -11.824 -3.782 1.00 95.31 87 TRP A N 1
ATOM 641 C CA . TRP A 1 87 ? 8.286 -12.566 -2.558 1.00 95.31 87 TRP A CA 1
ATOM 642 C C . TRP A 1 87 ? 6.804 -12.473 -2.173 1.00 95.31 87 TRP A C 1
ATOM 644 O O . TRP A 1 87 ? 6.215 -11.392 -2.283 1.00 95.31 87 TRP A O 1
ATOM 654 N N . PRO A 1 88 ? 6.203 -13.574 -1.691 1.00 95.12 88 PRO A N 1
ATOM 655 C CA . PRO A 1 88 ? 4.911 -13.522 -1.021 1.00 95.12 88 PRO A CA 1
ATOM 656 C C . PRO A 1 88 ? 4.915 -12.493 0.121 1.00 95.12 88 PRO A C 1
ATOM 658 O O . PRO A 1 88 ? 5.940 -12.275 0.769 1.00 95.12 88 PRO A O 1
ATOM 661 N N . VAL A 1 89 ? 3.776 -11.837 0.364 1.00 90.31 89 VAL A N 1
ATOM 662 C CA . VAL A 1 89 ? 3.670 -10.762 1.371 1.00 90.31 89 VAL A CA 1
ATOM 663 C C . VAL A 1 89 ? 4.010 -11.274 2.772 1.00 90.31 89 VAL A C 1
ATOM 665 O O . VAL A 1 89 ? 4.745 -10.621 3.503 1.00 90.31 89 VAL A O 1
ATOM 668 N N . ASP A 1 90 ? 3.518 -12.456 3.128 1.00 90.50 90 ASP A N 1
ATOM 669 C CA . ASP A 1 90 ? 3.815 -13.138 4.387 1.00 90.50 90 ASP A CA 1
ATOM 670 C C . ASP A 1 90 ? 5.312 -13.430 4.547 1.00 90.50 90 ASP A C 1
ATOM 672 O O . ASP A 1 90 ? 5.876 -13.206 5.615 1.00 90.50 90 ASP A O 1
ATOM 676 N N . GLU A 1 91 ? 5.980 -13.847 3.472 1.00 93.31 91 GLU A N 1
ATOM 677 C CA . GLU A 1 91 ? 7.426 -14.067 3.471 1.00 93.31 91 GLU A CA 1
ATOM 678 C C . GLU A 1 91 ? 8.214 -12.763 3.654 1.00 93.31 91 GLU A C 1
ATOM 680 O O . GLU A 1 91 ? 9.181 -12.729 4.417 1.00 93.31 91 GLU A O 1
ATOM 685 N N . LEU A 1 92 ? 7.799 -11.682 2.986 1.00 92.31 92 LEU A N 1
ATOM 686 C CA . LEU A 1 92 ? 8.402 -10.356 3.135 1.00 92.31 92 LEU A CA 1
ATOM 687 C C . LEU A 1 92 ? 8.309 -9.869 4.587 1.00 92.31 92 LEU A C 1
ATOM 689 O O . LEU A 1 92 ? 9.318 -9.467 5.163 1.00 92.31 92 LEU A O 1
ATOM 693 N N . LEU A 1 93 ? 7.113 -9.942 5.177 1.00 88.75 93 LEU A N 1
ATOM 694 C CA . LEU A 1 93 ? 6.862 -9.537 6.561 1.00 88.75 93 LEU A CA 1
ATOM 695 C C . LEU A 1 93 ? 7.672 -10.391 7.544 1.00 88.75 93 LEU A C 1
ATOM 697 O O . LEU A 1 93 ? 8.372 -9.856 8.397 1.00 88.75 93 LEU A O 1
ATOM 701 N N . ARG A 1 94 ? 7.693 -11.714 7.354 1.00 89.38 94 ARG A N 1
ATOM 702 C CA . ARG A 1 94 ? 8.482 -12.631 8.184 1.00 89.38 94 ARG A CA 1
ATOM 703 C C . ARG A 1 94 ? 9.983 -12.334 8.131 1.00 89.38 94 ARG A C 1
ATOM 705 O O . ARG A 1 94 ? 10.671 -12.501 9.134 1.00 89.38 94 ARG A O 1
ATOM 712 N N . ARG A 1 95 ? 10.516 -11.930 6.972 1.00 91.44 95 ARG A N 1
ATOM 713 C CA . ARG A 1 95 ? 11.929 -11.529 6.835 1.00 91.44 95 ARG A CA 1
ATOM 714 C C . ARG A 1 95 ? 12.229 -10.202 7.522 1.00 91.44 95 ARG A C 1
ATOM 716 O O . ARG A 1 95 ? 13.326 -10.058 8.044 1.00 91.44 95 ARG A O 1
ATOM 723 N N . LEU A 1 96 ? 11.281 -9.267 7.526 1.00 87.62 96 LEU A N 1
ATOM 724 C CA . LEU A 1 96 ? 11.410 -8.000 8.247 1.00 87.62 96 LEU A CA 1
ATOM 725 C C . LEU A 1 96 ? 11.443 -8.213 9.765 1.00 87.62 96 LEU A C 1
ATOM 727 O O . LEU A 1 96 ? 12.304 -7.645 10.432 1.00 87.62 96 LEU A O 1
ATOM 731 N N . ASP A 1 97 ? 10.573 -9.081 10.285 1.00 81.25 97 ASP A N 1
ATOM 732 C CA . ASP A 1 97 ? 10.477 -9.393 11.720 1.00 81.25 97 ASP A CA 1
ATOM 733 C C . ASP A 1 97 ? 11.630 -10.267 12.246 1.00 81.25 97 ASP A C 1
ATOM 735 O O . ASP A 1 97 ? 11.818 -10.402 13.454 1.00 81.25 97 ASP A O 1
ATOM 739 N N . ALA A 1 98 ? 12.403 -10.890 11.353 1.00 61.62 98 ALA A N 1
ATOM 740 C CA . ALA A 1 98 ? 13.546 -11.730 11.708 1.00 61.62 98 ALA A CA 1
ATOM 741 C C . ALA A 1 98 ? 14.832 -10.931 12.017 1.00 61.62 98 ALA A C 1
ATOM 743 O O . ALA A 1 98 ? 15.890 -11.550 12.166 1.00 61.62 98 ALA A O 1
ATOM 744 N N . THR A 1 99 ? 14.748 -9.594 12.084 1.00 50.91 99 THR A N 1
ATOM 745 C CA . THR A 1 99 ? 15.891 -8.674 12.233 1.00 50.91 99 THR A CA 1
ATOM 746 C C . THR A 1 99 ? 15.967 -8.048 13.618 1.00 50.91 99 THR A C 1
ATOM 748 O O . THR A 1 99 ? 14.918 -7.590 14.122 1.00 50.91 99 THR A O 1
#

Radius of gyration: 18.12 Å; Cα contacts (8 Å, |Δi|>4): 61; chains: 1; bounding box: 39×37×44 Å

Foldseek 3Di:
DDDWDADPNDTPDDDDPPDDDPCPCVVLVVVLVVVVVCCVVVVAPQQDDDPVDDGGVVCVNVVNRPQDDLVVDPVVVVCVVVVHDDDDPVRSSVVSVVD

Sequence (99 aa):
MMSALLFNGQPCGAETPTVDVPGWSFTKTVLAATALTLVRDGRVGLDDPVPEGPFTLRQLLRHEAGLADYHALAPYHEAVANGEAAWPVDELLRRLDAT

Solvent-accessible surface area (backbone atoms only — not comparable to full-atom values): 6337 Å² total; per-residue (Å²): 138,61,73,60,50,76,55,97,90,42,81,48,92,48,83,60,57,93,65,93,67,87,56,71,75,62,48,51,59,56,50,47,54,51,51,52,48,36,36,75,69,68,76,45,57,52,81,37,75,44,96,91,47,103,39,28,49,48,28,55,77,66,74,64,54,76,74,78,65,65,84,75,38,67,69,53,55,51,40,59,74,70,68,53,80,82,72,52,69,69,58,51,52,52,58,56,72,72,108

pLDDT: mean 85.8, std 14.53, range [50.91, 98.5]

Mean predicted aligned error: 6.91 Å

Secondary structure (DSSP, 8-state):
----EEETTEEE-----------TTHHHHHHHHHHHHHHHTTSS-TTSEETTEEEEHHHHHTT-S----GGG-HHHHHHHHTTPPPPPHHHHHHHHHT-